Protein AF-A0A960S4H8-F1 (afdb_monomer_lite)

Structure (mmCIF, N/CA/C/O backbone):
data_AF-A0A960S4H8-F1
#
_entry.id   AF-A0A960S4H8-F1
#
loop_
_atom_site.group_PDB
_atom_site.id
_atom_site.type_symbol
_atom_site.label_atom_id
_atom_site.label_alt_id
_atom_site.label_comp_id
_atom_site.label_asym_id
_atom_site.label_entity_id
_atom_site.label_seq_id
_atom_site.pdbx_PDB_ins_code
_atom_site.Cartn_x
_atom_site.Cartn_y
_atom_site.Cartn_z
_atom_site.occupancy
_atom_site.B_iso_or_equiv
_atom_site.auth_seq_id
_atom_site.auth_comp_id
_atom_site.auth_asym_id
_atom_site.auth_atom_id
_atom_site.pdbx_PDB_model_num
ATOM 1 N N . MET A 1 1 ? -4.124 14.393 2.210 1.00 72.12 1 MET A N 1
ATOM 2 C CA . MET A 1 1 ? -2.671 14.671 2.327 1.00 72.12 1 MET A CA 1
ATOM 3 C C . MET A 1 1 ? -2.013 13.907 1.195 1.00 72.12 1 MET A C 1
ATOM 5 O O . MET A 1 1 ? -2.446 12.793 0.957 1.00 72.12 1 MET A O 1
ATOM 9 N N . GLU A 1 2 ? -1.040 14.472 0.483 1.00 87.06 2 GLU A N 1
ATOM 10 C CA . GLU A 1 2 ? -0.398 13.770 -0.639 1.00 87.06 2 GLU A CA 1
ATOM 11 C C . GLU A 1 2 ? 0.951 13.185 -0.212 1.00 87.06 2 GLU A C 1
ATOM 13 O O . GLU A 1 2 ? 1.727 13.855 0.477 1.00 87.06 2 GLU A O 1
ATOM 18 N N . LYS A 1 3 ? 1.240 11.945 -0.619 1.00 94.06 3 LYS A N 1
ATOM 19 C CA . LYS A 1 3 ? 2.556 11.327 -0.437 1.00 94.06 3 LYS A CA 1
ATOM 20 C C . LYS A 1 3 ? 2.992 10.572 -1.687 1.00 94.06 3 LYS A C 1
ATOM 22 O O . LYS A 1 3 ? 2.180 9.940 -2.362 1.00 94.06 3 LYS A O 1
ATOM 27 N N . THR A 1 4 ? 4.293 10.635 -1.955 1.00 96.38 4 THR A N 1
ATOM 28 C CA . THR A 1 4 ? 4.928 10.019 -3.123 1.00 96.38 4 THR A CA 1
ATOM 29 C C . THR A 1 4 ? 5.936 8.967 -2.681 1.00 96.38 4 THR A C 1
ATOM 31 O O . THR A 1 4 ? 6.708 9.201 -1.750 1.00 96.38 4 THR A O 1
ATOM 34 N N . PHE A 1 5 ? 5.943 7.830 -3.371 1.00 95.62 5 PHE A N 1
ATOM 35 C CA . PHE A 1 5 ? 6.852 6.708 -3.140 1.00 95.62 5 PHE A CA 1
ATOM 36 C C . PHE A 1 5 ? 7.463 6.236 -4.460 1.00 95.62 5 PHE A C 1
ATOM 38 O O . PHE A 1 5 ? 6.865 6.419 -5.522 1.00 95.62 5 PHE A O 1
ATOM 45 N N . SER A 1 6 ? 8.629 5.597 -4.396 1.00 94.88 6 SER A N 1
ATOM 46 C CA . SER A 1 6 ? 9.189 4.884 -5.545 1.00 94.88 6 SER A CA 1
ATOM 47 C C . SER A 1 6 ? 8.312 3.678 -5.890 1.00 94.88 6 SER A C 1
ATOM 49 O O . SER A 1 6 ? 7.817 2.983 -5.004 1.00 94.88 6 SER A O 1
ATOM 51 N N . ALA A 1 7 ? 8.115 3.410 -7.179 1.00 94.00 7 ALA A N 1
ATOM 52 C CA . ALA A 1 7 ? 7.326 2.276 -7.645 1.00 94.00 7 ALA A CA 1
ATOM 53 C C . ALA A 1 7 ? 8.135 0.968 -7.622 1.00 94.00 7 ALA A C 1
ATOM 55 O O . ALA A 1 7 ? 8.432 0.377 -8.656 1.00 94.00 7 ALA A O 1
ATOM 56 N N . GLU A 1 8 ? 8.505 0.526 -6.425 1.00 93.12 8 GLU A N 1
ATOM 57 C CA . GLU A 1 8 ? 9.311 -0.670 -6.183 1.00 93.12 8 GLU A CA 1
ATOM 58 C C . GLU A 1 8 ? 8.788 -1.455 -4.978 1.00 93.12 8 GLU A C 1
ATOM 60 O O . GLU A 1 8 ? 8.198 -0.890 -4.056 1.00 93.12 8 GLU A O 1
ATOM 65 N N . LEU A 1 9 ? 9.045 -2.766 -4.955 1.00 91.75 9 LEU A N 1
ATOM 66 C CA . LEU A 1 9 ? 8.516 -3.668 -3.927 1.00 91.75 9 LEU A CA 1
ATOM 67 C C . LEU A 1 9 ? 8.947 -3.279 -2.499 1.00 91.75 9 LEU A C 1
ATOM 69 O O . LEU A 1 9 ? 8.181 -3.451 -1.556 1.00 91.75 9 LEU A O 1
ATOM 73 N N . SER A 1 10 ? 10.137 -2.694 -2.336 1.00 94.06 10 SER A N 1
ATOM 74 C CA . SER A 1 10 ? 10.631 -2.132 -1.066 1.00 94.06 10 SER A CA 1
ATOM 75 C C . SER A 1 10 ? 9.744 -1.019 -0.504 1.00 94.06 10 SER A C 1
ATOM 77 O O . SER A 1 10 ? 9.760 -0.784 0.703 1.00 94.06 10 SER A O 1
ATOM 79 N N . SER A 1 11 ? 8.946 -0.355 -1.344 1.00 95.69 11 SER A N 1
ATOM 80 C CA . SER A 1 11 ? 8.010 0.690 -0.922 1.00 95.69 11 SER A CA 1
ATOM 81 C C . SER A 1 11 ? 6.650 0.148 -0.472 1.00 95.69 11 SER A C 1
ATOM 83 O O . SER A 1 11 ? 5.853 0.922 0.053 1.00 95.69 11 SER A O 1
ATOM 85 N N . LEU A 1 12 ? 6.381 -1.160 -0.601 1.00 96.31 12 LEU A N 1
ATOM 86 C CA . LEU A 1 12 ? 5.087 -1.756 -0.251 1.00 96.31 12 LEU A CA 1
ATOM 87 C C . LEU A 1 12 ? 4.699 -1.507 1.215 1.00 96.31 12 LEU A C 1
ATOM 89 O O . LEU A 1 12 ? 3.660 -0.906 1.478 1.00 96.31 12 LEU A O 1
ATOM 93 N N . HIS A 1 13 ? 5.536 -1.920 2.169 1.00 96.69 13 HIS A N 1
ATOM 94 C CA . HIS A 1 13 ? 5.248 -1.716 3.594 1.00 96.69 13 HIS A CA 1
ATOM 95 C C . HIS A 1 13 ? 5.179 -0.228 3.980 1.00 96.69 13 HIS A C 1
ATOM 97 O O . HIS A 1 13 ? 4.184 0.156 4.589 1.00 96.69 13 HIS A O 1
ATOM 103 N N . PRO A 1 14 ? 6.119 0.647 3.555 1.00 96.88 14 PRO A N 1
ATOM 104 C CA . PRO A 1 14 ? 5.998 2.089 3.784 1.00 96.88 14 PRO A CA 1
ATOM 105 C C . PRO A 1 14 ? 4.692 2.719 3.277 1.00 96.88 14 PRO A C 1
ATOM 107 O O . PRO A 1 14 ? 4.187 3.659 3.895 1.00 96.88 14 PRO A O 1
ATOM 110 N N . ILE A 1 15 ? 4.155 2.233 2.151 1.00 96.88 15 ILE A N 1
ATOM 111 C CA . ILE A 1 15 ? 2.857 2.669 1.626 1.00 96.88 15 ILE A CA 1
ATOM 112 C C . ILE A 1 15 ? 1.723 2.189 2.537 1.00 96.88 15 ILE A C 1
ATOM 114 O O . ILE A 1 15 ? 0.895 3.006 2.941 1.00 96.88 15 ILE A O 1
ATOM 118 N N . LEU A 1 16 ? 1.688 0.894 2.871 1.00 97.25 16 LEU A N 1
ATOM 119 C CA . LEU A 1 16 ? 0.631 0.315 3.706 1.00 97.25 16 LEU A CA 1
ATOM 120 C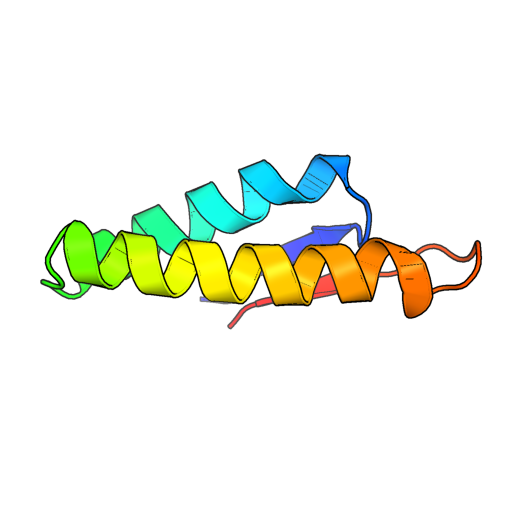 C . LEU A 1 16 ? 0.599 0.947 5.102 1.00 97.25 16 LEU A C 1
ATOM 122 O O . LEU A 1 16 ? -0.476 1.328 5.558 1.00 97.25 16 LEU A O 1
ATOM 126 N N . ASP A 1 17 ? 1.759 1.165 5.724 1.00 96.75 17 ASP A N 1
ATOM 127 C CA . ASP A 1 17 ? 1.867 1.836 7.024 1.00 96.75 17 ASP A CA 1
ATOM 128 C C . ASP A 1 17 ? 1.293 3.258 6.967 1.00 96.75 17 ASP A C 1
ATOM 130 O O . ASP A 1 17 ? 0.522 3.668 7.834 1.00 96.75 17 ASP A O 1
ATOM 134 N N . TRP A 1 18 ? 1.617 4.014 5.911 1.00 96.19 18 TRP A N 1
ATOM 135 C CA . TRP A 1 18 ? 1.114 5.378 5.746 1.00 96.19 18 TRP A CA 1
ATOM 136 C C . TRP A 1 18 ? -0.404 5.429 5.539 1.00 96.19 18 TRP A C 1
ATOM 138 O O . TRP A 1 18 ? -1.067 6.314 6.092 1.00 96.19 18 TRP A O 1
ATOM 148 N N . VAL A 1 19 ? -0.953 4.490 4.761 1.00 95.69 19 VAL A N 1
ATOM 149 C CA . VAL A 1 19 ? -2.402 4.364 4.560 1.00 95.69 19 VAL A CA 1
ATOM 150 C C . VAL A 1 19 ? -3.084 3.957 5.862 1.00 95.69 19 VAL A C 1
ATOM 152 O O . VAL A 1 19 ? -4.074 4.581 6.235 1.00 95.69 19 VAL A O 1
ATOM 155 N N . ARG A 1 20 ? -2.548 2.969 6.588 1.00 96.06 20 ARG A N 1
ATOM 156 C CA . ARG A 1 20 ? -3.083 2.531 7.883 1.00 96.06 20 ARG A CA 1
ATOM 157 C C . ARG A 1 20 ? -3.182 3.689 8.868 1.00 96.06 20 ARG A C 1
ATOM 159 O O . ARG A 1 20 ? -4.265 3.902 9.400 1.00 96.06 20 ARG A O 1
ATOM 166 N N . THR A 1 21 ? -2.115 4.473 9.045 1.00 94.88 21 THR A N 1
ATOM 167 C CA . THR A 1 21 ? -2.139 5.650 9.933 1.00 94.88 21 THR A CA 1
ATOM 168 C C . THR A 1 21 ? -3.266 6.620 9.568 1.00 94.88 21 THR A C 1
ATOM 170 O O . THR A 1 21 ? -3.926 7.145 10.455 1.00 94.88 21 THR A O 1
ATOM 173 N N . HIS A 1 22 ? -3.540 6.826 8.276 1.00 92.81 22 HIS A N 1
ATOM 174 C CA . HIS A 1 22 ? -4.661 7.671 7.852 1.00 92.81 22 HIS A CA 1
ATOM 175 C C . HIS A 1 22 ? -6.025 7.026 8.108 1.00 92.81 22 HIS A C 1
ATOM 177 O O . HIS A 1 22 ? -6.968 7.715 8.483 1.00 92.81 22 HIS A O 1
ATOM 183 N N . LEU A 1 23 ? -6.162 5.717 7.891 1.00 94.88 23 LEU A N 1
ATOM 184 C CA . LEU A 1 23 ? -7.432 5.020 8.094 1.00 94.88 23 LEU A CA 1
ATOM 185 C C . LEU A 1 23 ? -7.795 4.900 9.578 1.00 94.88 23 LEU A C 1
ATOM 187 O O . LEU A 1 23 ? -8.978 4.959 9.909 1.00 94.88 23 LEU A O 1
ATOM 191 N N . GLU A 1 24 ? -6.810 4.803 10.469 1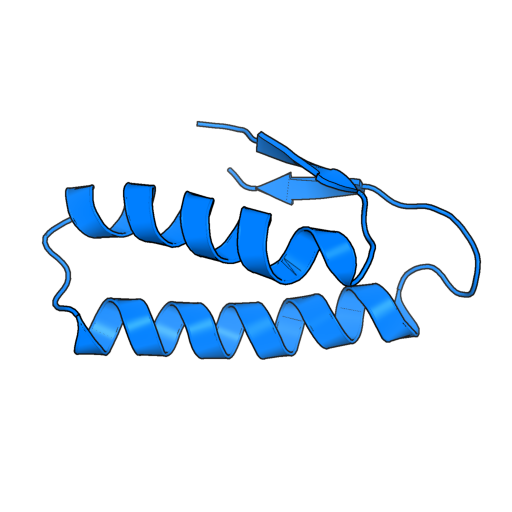.00 95.62 24 GLU A N 1
ATOM 192 C CA . GLU A 1 24 ? -7.021 4.811 11.924 1.00 95.62 24 GLU A CA 1
ATOM 193 C C . GLU A 1 24 ? -7.712 6.104 12.402 1.00 95.62 24 GLU A C 1
ATOM 195 O O . GLU A 1 24 ? -8.509 6.072 13.339 1.00 95.62 24 GLU A O 1
ATOM 200 N N . GLU A 1 25 ? -7.516 7.228 11.704 1.00 93.69 25 GLU A N 1
ATOM 201 C CA . GLU A 1 25 ? -8.175 8.510 12.003 1.00 93.69 25 GLU A CA 1
ATOM 202 C C . GLU A 1 25 ? -9.640 8.579 11.519 1.00 93.69 25 GLU A C 1
ATOM 204 O O . GLU A 1 25 ? -10.376 9.496 11.888 1.00 93.69 25 GLU A O 1
ATOM 209 N N . THR A 1 26 ? -10.097 7.616 10.709 1.00 93.19 26 THR A N 1
ATOM 210 C CA . THR A 1 26 ? -11.444 7.626 10.096 1.00 93.19 26 THR A CA 1
ATOM 211 C C . THR A 1 26 ? -12.522 6.925 10.928 1.00 93.19 26 THR A C 1
ATOM 213 O O . THR A 1 26 ? -13.704 7.010 10.593 1.00 93.19 26 THR A O 1
ATOM 216 N N . GLY A 1 27 ? -12.139 6.237 12.010 1.00 95.62 27 GLY A N 1
ATOM 217 C CA . GLY A 1 27 ? -13.054 5.462 12.858 1.00 95.62 27 GLY A CA 1
ATOM 218 C C . GLY A 1 27 ? -13.452 4.091 12.293 1.00 95.62 27 GLY A C 1
ATOM 219 O O . GLY A 1 27 ? -14.345 3.449 12.846 1.00 95.62 27 GLY A O 1
ATOM 220 N N . LEU A 1 28 ? -12.805 3.642 11.212 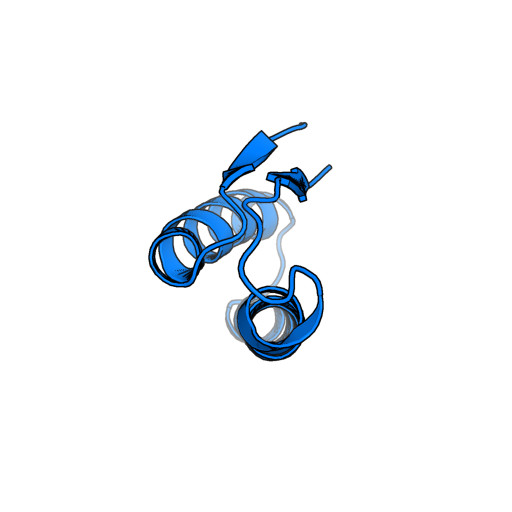1.00 96.88 28 LEU A N 1
ATOM 221 C CA . LEU A 1 28 ? -12.948 2.283 10.686 1.00 96.88 28 LEU A CA 1
ATOM 222 C C . LEU A 1 28 ? -12.447 1.241 11.692 1.00 96.88 28 LEU A C 1
ATOM 224 O O . LEU A 1 28 ? -11.500 1.477 12.442 1.00 96.88 28 LEU A O 1
ATOM 228 N N . SER A 1 29 ? -13.060 0.059 11.678 1.00 97.69 29 SER A N 1
ATOM 229 C CA . SER A 1 29 ? -12.576 -1.080 12.459 1.00 97.69 29 SER A CA 1
ATOM 230 C C . SER A 1 29 ? -11.304 -1.683 11.858 1.00 97.69 29 SER A C 1
ATOM 232 O O . SER A 1 29 ? -11.087 -1.637 10.646 1.00 97.69 29 SER A O 1
ATOM 234 N N . ASP A 1 30 ? -10.507 -2.369 12.681 1.00 97.25 30 ASP A N 1
ATOM 235 C CA . ASP A 1 30 ? -9.302 -3.080 12.224 1.00 97.25 30 ASP A CA 1
ATOM 236 C C . ASP A 1 30 ? -9.577 -4.060 11.073 1.00 97.25 30 ASP A C 1
ATOM 238 O O . ASP A 1 30 ? -8.739 -4.247 10.190 1.00 97.25 30 ASP A O 1
ATOM 242 N N . VAL A 1 31 ? -10.760 -4.682 11.060 1.00 98.00 31 VAL A N 1
ATOM 243 C CA . VAL A 1 31 ? -11.173 -5.618 10.005 1.00 98.00 31 VAL A CA 1
ATOM 244 C C . VAL A 1 31 ? -11.394 -4.890 8.677 1.00 98.00 31 VAL A C 1
ATOM 246 O O . VAL A 1 31 ? -11.025 -5.409 7.622 1.00 98.00 31 VAL A O 1
ATOM 249 N N . GLU A 1 32 ? -11.984 -3.696 8.709 1.00 98.25 32 GLU A N 1
ATOM 250 C CA . GLU A 1 32 ? -12.186 -2.864 7.519 1.00 98.25 32 GLU A CA 1
ATOM 251 C C . GLU A 1 32 ? -10.856 -2.319 6.997 1.00 98.25 32 GLU A C 1
ATOM 253 O O . GLU A 1 32 ? -10.578 -2.446 5.804 1.00 98.25 32 GLU A O 1
ATOM 258 N N . ILE A 1 33 ? -10.000 -1.815 7.892 1.00 98.06 33 ILE A N 1
ATOM 259 C CA . ILE A 1 33 ? -8.646 -1.351 7.553 1.00 98.06 33 ILE A CA 1
ATOM 260 C C . ILE A 1 33 ? -7.857 -2.485 6.895 1.00 98.06 33 ILE A C 1
ATOM 262 O O . ILE A 1 33 ? -7.306 -2.312 5.810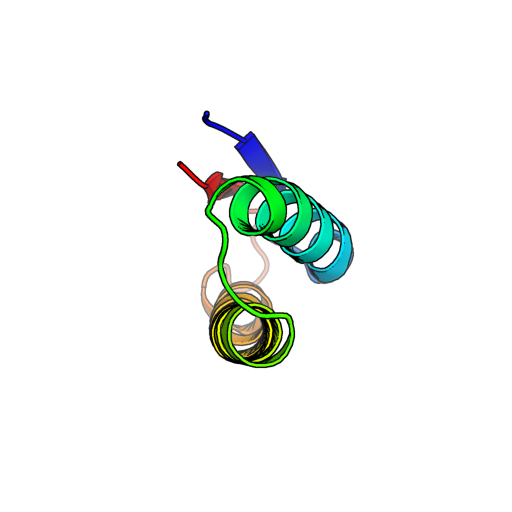 1.00 98.06 33 ILE A O 1
ATOM 266 N N . ARG A 1 34 ? -7.879 -3.686 7.485 1.00 97.81 34 ARG A N 1
ATOM 267 C CA . ARG A 1 34 ? -7.161 -4.845 6.943 1.00 97.81 34 ARG A CA 1
ATOM 268 C C . ARG A 1 34 ? -7.654 -5.262 5.557 1.00 97.81 34 ARG A C 1
ATOM 270 O O . ARG A 1 34 ? -6.861 -5.699 4.729 1.00 97.81 34 ARG A O 1
ATOM 277 N N . ARG A 1 35 ? -8.954 -5.143 5.278 1.00 98.25 35 ARG A N 1
ATOM 278 C CA . ARG A 1 35 ? -9.502 -5.418 3.939 1.00 98.25 35 ARG A CA 1
ATOM 279 C C . ARG A 1 35 ? -8.993 -4.424 2.899 1.00 98.25 35 ARG A C 1
ATOM 281 O O . ARG A 1 35 ? -8.689 -4.833 1.781 1.00 98.25 35 ARG A O 1
ATOM 288 N N . ILE A 1 36 ? -8.888 -3.150 3.270 1.00 97.44 36 ILE A N 1
ATOM 289 C CA . ILE A 1 36 ? -8.343 -2.100 2.404 1.00 97.44 36 ILE A CA 1
ATOM 290 C C . ILE A 1 36 ? -6.858 -2.358 2.126 1.00 97.44 36 ILE A C 1
ATOM 292 O O . ILE A 1 36 ? -6.443 -2.289 0.972 1.00 97.44 36 ILE A O 1
ATOM 296 N N . GLU A 1 37 ? -6.080 -2.727 3.147 1.00 97.56 37 GLU A N 1
ATOM 297 C CA . GLU A 1 37 ? -4.662 -3.080 2.989 1.00 97.56 37 GLU A CA 1
ATOM 298 C C . GLU A 1 37 ? -4.446 -4.234 2.013 1.00 97.56 37 GLU A C 1
ATOM 300 O O . GLU A 1 37 ? -3.580 -4.130 1.156 1.00 97.56 37 GLU A O 1
ATOM 305 N N . ILE A 1 38 ? -5.249 -5.301 2.096 1.00 98.19 38 ILE A N 1
ATOM 306 C CA . ILE A 1 38 ? -5.134 -6.452 1.185 1.00 98.19 38 ILE A CA 1
ATOM 307 C C . ILE A 1 38 ? -5.398 -6.026 -0.265 1.00 98.19 38 ILE A C 1
ATOM 309 O O . ILE A 1 38 ? -4.629 -6.366 -1.159 1.00 98.19 38 ILE A O 1
ATOM 313 N N . ALA A 1 39 ? -6.453 -5.241 -0.502 1.00 98.00 39 ALA A N 1
ATOM 314 C CA . ALA A 1 39 ? -6.765 -4.750 -1.844 1.00 98.00 39 ALA A CA 1
ATOM 315 C C . ALA A 1 39 ? -5.658 -3.832 -2.399 1.00 98.00 39 ALA A C 1
ATOM 317 O O . ALA A 1 39 ? -5.327 -3.891 -3.586 1.00 98.00 39 ALA A O 1
ATOM 318 N N . LEU A 1 40 ? -5.069 -2.994 -1.540 1.00 96.94 40 LEU A N 1
ATOM 319 C CA . LEU A 1 40 ? -3.912 -2.168 -1.881 1.00 96.94 40 LEU A CA 1
ATOM 320 C C . LEU A 1 40 ? -2.685 -3.018 -2.191 1.00 96.94 40 LEU A C 1
ATOM 322 O O . LEU A 1 40 ? -2.034 -2.768 -3.197 1.00 96.94 40 LEU A O 1
ATOM 326 N N . GLU A 1 41 ? -2.381 -4.018 -1.368 1.00 97.38 41 GLU A N 1
ATOM 327 C CA . GLU A 1 41 ? -1.246 -4.919 -1.559 1.00 97.38 41 GLU A CA 1
ATOM 328 C C . GLU A 1 41 ? -1.324 -5.621 -2.918 1.00 97.38 41 GLU A C 1
ATOM 330 O O . GLU A 1 41 ? -0.375 -5.552 -3.699 1.00 97.38 41 GLU A O 1
ATOM 335 N N . GLU A 1 42 ? -2.477 -6.198 -3.260 1.00 97.31 42 GLU A N 1
ATOM 336 C CA . GLU A 1 42 ? -2.700 -6.843 -4.559 1.00 97.31 42 GLU A CA 1
ATOM 337 C C . GLU A 1 42 ? -2.516 -5.866 -5.733 1.00 97.31 42 GLU A C 1
ATOM 339 O O . GLU A 1 42 ? -1.840 -6.176 -6.720 1.00 97.31 42 GLU A O 1
ATOM 344 N N . GLY A 1 43 ? -3.090 -4.662 -5.632 1.00 96.31 43 GLY A N 1
ATOM 345 C CA . GLY A 1 43 ? -2.964 -3.630 -6.662 1.00 96.31 43 GLY A CA 1
ATOM 346 C C . GLY A 1 43 ? -1.527 -3.134 -6.833 1.00 96.31 43 GLY A C 1
ATOM 347 O O . GLY A 1 43 ? -1.030 -3.035 -7.956 1.00 96.31 43 GLY A O 1
ATOM 348 N N . LEU A 1 44 ? -0.840 -2.860 -5.724 1.00 95.75 44 LEU A N 1
ATOM 349 C CA . LEU A 1 44 ? 0.528 -2.346 -5.702 1.00 95.75 44 LEU A CA 1
ATOM 350 C C . LEU A 1 44 ? 1.522 -3.381 -6.219 1.00 95.75 44 LEU A C 1
ATOM 352 O O . LEU A 1 44 ? 2.352 -3.040 -7.056 1.00 95.75 44 LEU A O 1
ATOM 356 N N . VAL A 1 45 ? 1.409 -4.645 -5.802 1.00 94.62 45 VAL A N 1
ATOM 357 C CA . VAL A 1 45 ? 2.262 -5.733 -6.310 1.00 94.62 45 VAL A CA 1
ATOM 358 C C . VAL A 1 45 ? 2.130 -5.862 -7.827 1.00 94.62 45 VAL A C 1
ATOM 360 O O . VAL A 1 45 ? 3.141 -5.976 -8.520 1.00 94.62 45 VAL A O 1
ATOM 363 N N . ASN A 1 46 ? 0.911 -5.762 -8.366 1.00 94.69 46 ASN A N 1
ATOM 364 C CA . ASN A 1 46 ? 0.699 -5.769 -9.813 1.00 94.69 46 ASN A CA 1
ATOM 365 C C . ASN A 1 46 ? 1.334 -4.552 -10.504 1.00 94.69 46 ASN A C 1
ATOM 367 O O . ASN A 1 46 ? 1.960 -4.695 -11.554 1.00 94.69 46 ASN A O 1
ATOM 371 N N . ILE A 1 47 ? 1.220 -3.359 -9.917 1.00 93.81 47 ILE A N 1
ATOM 372 C CA . ILE A 1 47 ? 1.854 -2.146 -10.450 1.00 93.81 47 ILE A CA 1
ATOM 373 C C . ILE A 1 47 ? 3.380 -2.297 -10.460 1.00 93.81 47 ILE A C 1
ATOM 375 O O . ILE A 1 47 ? 4.003 -2.092 -11.502 1.00 93.81 47 ILE A O 1
ATOM 379 N N . PHE A 1 48 ? 3.982 -2.708 -9.342 1.00 92.00 48 PHE A N 1
ATOM 380 C CA . PHE A 1 48 ? 5.430 -2.892 -9.226 1.00 92.00 48 PHE A CA 1
ATOM 381 C C . PHE A 1 48 ? 5.963 -3.934 -10.212 1.00 92.00 48 PHE A C 1
ATOM 383 O O . PHE A 1 48 ? 7.030 -3.742 -10.789 1.00 9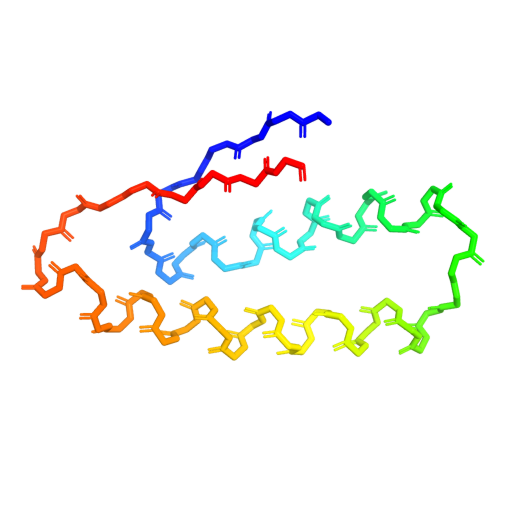2.00 48 PHE A O 1
ATOM 390 N N . ALA A 1 49 ? 5.228 -5.028 -10.417 1.00 89.62 49 ALA A N 1
ATOM 391 C CA . ALA A 1 49 ? 5.663 -6.114 -11.287 1.00 89.62 49 ALA A CA 1
ATOM 392 C C . ALA A 1 49 ? 5.516 -5.790 -12.781 1.00 89.62 49 ALA A C 1
ATOM 394 O O . ALA A 1 49 ? 6.338 -6.236 -13.582 1.00 89.62 49 ALA A O 1
ATOM 395 N N . TYR A 1 50 ? 4.476 -5.044 -13.170 1.00 89.94 50 TYR A N 1
ATOM 396 C CA . TYR A 1 50 ? 4.063 -4.987 -14.576 1.00 89.94 50 TYR A CA 1
ATOM 397 C C . TYR A 1 50 ? 3.989 -3.588 -15.178 1.00 89.94 50 TYR A C 1
ATOM 399 O O . TYR A 1 50 ? 4.152 -3.464 -16.392 1.00 89.94 50 TYR A O 1
ATOM 407 N N . ALA A 1 51 ? 3.745 -2.542 -14.386 1.00 89.12 51 ALA A N 1
ATOM 408 C CA . ALA A 1 51 ? 3.453 -1.220 -14.942 1.00 89.12 51 ALA A CA 1
ATOM 409 C C . ALA A 1 51 ? 4.691 -0.519 -15.518 1.00 89.12 51 ALA A C 1
ATOM 411 O O . ALA A 1 51 ? 4.553 0.258 -16.458 1.00 89.12 51 ALA A O 1
ATOM 412 N N . TYR A 1 52 ? 5.882 -0.804 -14.982 1.00 85.44 52 TYR A N 1
ATOM 413 C CA . TYR A 1 52 ? 7.099 -0.061 -15.326 1.00 85.44 52 TYR A CA 1
ATOM 414 C C . TYR A 1 52 ? 8.129 -0.855 -16.144 1.00 85.44 52 TYR A C 1
ATOM 416 O O . TYR A 1 52 ? 9.073 -0.262 -16.640 1.00 85.44 52 TYR A O 1
ATOM 424 N N . GLN A 1 53 ? 7.962 -2.173 -16.331 1.00 82.88 53 GLN A N 1
ATOM 425 C CA . GLN A 1 53 ? 8.761 -3.011 -17.256 1.00 82.88 53 GLN A CA 1
ATOM 426 C C . GLN A 1 53 ? 10.295 -2.780 -17.240 1.00 82.88 53 GLN A C 1
ATOM 428 O O . GLN A 1 53 ? 10.952 -2.851 -18.277 1.00 82.88 53 GLN A O 1
ATOM 433 N N . GLY A 1 54 ? 10.884 -2.538 -16.064 1.00 75.50 54 GLY A N 1
ATOM 434 C CA . GLY A 1 54 ? 12.325 -2.283 -15.904 1.00 75.50 54 GLY A CA 1
ATOM 435 C C . GLY A 1 54 ? 12.718 -0.803 -15.825 1.00 75.50 54 GLY A C 1
ATOM 436 O O . GLY A 1 54 ? 13.884 -0.502 -15.581 1.00 75.50 54 GLY A O 1
ATOM 437 N N . GLU A 1 55 ? 11.763 0.110 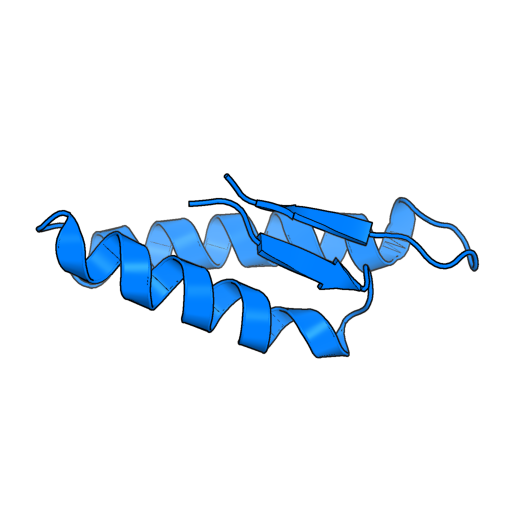-15.974 1.00 84.50 55 GLU A N 1
ATOM 438 C CA . GLU A 1 55 ? 11.912 1.532 -15.670 1.00 84.50 55 GLU A CA 1
ATOM 439 C C . GLU A 1 55 ? 11.562 1.828 -14.205 1.00 84.50 55 GLU A C 1
ATOM 441 O O . GLU A 1 55 ? 10.860 1.069 -13.532 1.00 84.50 55 GLU A O 1
ATOM 446 N N . THR A 1 56 ? 12.058 2.951 -13.691 1.00 83.00 56 THR A N 1
ATOM 447 C CA . THR A 1 56 ? 11.672 3.474 -12.379 1.00 83.00 56 THR A CA 1
ATOM 448 C C . THR A 1 56 ? 10.444 4.367 -12.493 1.00 83.00 56 THR A C 1
ATOM 450 O O . THR A 1 56 ? 10.363 5.248 -13.347 1.00 83.00 56 THR A O 1
ATOM 453 N N . GLY A 1 57 ? 9.496 4.162 -11.580 1.00 91.88 57 GLY A N 1
ATOM 454 C CA . GLY A 1 57 ? 8.259 4.926 -11.493 1.00 91.88 57 GLY A CA 1
ATOM 455 C C . GLY A 1 57 ? 8.032 5.570 -10.135 1.00 91.88 57 GLY A C 1
ATOM 456 O O . GLY A 1 57 ? 8.765 5.312 -9.179 1.00 91.88 57 GLY A O 1
ATOM 457 N N . LEU A 1 58 ? 6.971 6.370 -10.044 1.00 94.56 58 LEU A N 1
ATOM 458 C CA . LEU A 1 58 ? 6.485 6.955 -8.797 1.00 94.56 58 LEU A CA 1
ATOM 459 C C . LEU A 1 58 ? 5.011 6.605 -8.585 1.00 94.56 58 LEU A C 1
ATOM 461 O O . LEU A 1 58 ? 4.223 6.610 -9.531 1.00 94.56 58 LEU A O 1
ATOM 465 N N . ILE A 1 59 ? 4.648 6.345 -7.331 1.00 93.50 59 ILE A N 1
ATOM 466 C CA . ILE A 1 59 ? 3.264 6.181 -6.881 1.00 93.50 59 ILE A CA 1
ATOM 467 C C . ILE A 1 59 ? 2.862 7.410 -6.076 1.00 93.50 59 ILE A C 1
ATOM 469 O O . ILE A 1 59 ? 3.555 7.788 -5.132 1.00 93.50 59 ILE A O 1
ATOM 473 N N . HIS A 1 60 ? 1.721 7.994 -6.439 1.00 94.19 60 HIS A N 1
ATOM 474 C CA . HIS A 1 60 ? 1.122 9.148 -5.774 1.00 94.19 60 HIS A CA 1
ATOM 475 C C . HIS A 1 60 ? -0.155 8.719 -5.048 1.00 94.19 60 HIS A C 1
ATOM 477 O O . HIS A 1 60 ? -1.071 8.185 -5.676 1.00 94.19 60 HIS A O 1
ATOM 483 N N . ILE A 1 61 ? -0.223 8.958 -3.739 1.00 91.12 61 ILE A N 1
ATOM 484 C CA . ILE A 1 61 ? -1.379 8.623 -2.896 1.00 91.12 61 ILE A CA 1
ATOM 485 C C . ILE A 1 61 ? -1.936 9.915 -2.298 1.00 91.12 61 ILE A C 1
ATOM 487 O O . ILE A 1 61 ? -1.161 10.743 -1.814 1.00 91.12 61 ILE A O 1
ATOM 491 N N . ARG A 1 62 ? -3.261 10.102 -2.369 1.00 86.38 62 ARG A N 1
ATOM 492 C CA . ARG A 1 62 ? -3.962 11.352 -2.034 1.00 86.38 62 ARG A CA 1
ATOM 493 C C . ARG A 1 62 ? -5.256 11.126 -1.265 1.00 86.38 62 ARG A C 1
ATOM 495 O O . ARG A 1 62 ? -5.920 10.110 -1.565 1.00 86.38 62 ARG A O 1
#

pLDDT: mean 93.58, std 5.24, range [72.12, 98.25]

Radius of gyration: 12.21 Å; chains: 1; bounding box: 25×22×30 Å

Foldseek 3Di:
DKDKDKLAPVCLVVVLVVQLVVVVVVPDDPVVSVVVSVVSSVVSVCCSVPVAPPHIDMDMDD

Secondary structure (DSSP, 8-state):
--EEEESSGGGHHHHHHHHHHHHHTTT--HHHHHHHHHHHHHHHHHIIIIISTTS--EEEE-

Sequence (62 aa):
MEKTFSAELSSLHPILDWVRTHLEETGLSDVEIRRIEIALEEGLVNIFAYAYQGETGLIHIR